Protein AF-A0A9E1B0H8-F1 (afdb_monomer_lite)

Structure (mmCIF, N/CA/C/O backbone):
data_AF-A0A9E1B0H8-F1
#
_entry.id   AF-A0A9E1B0H8-F1
#
loop_
_atom_site.group_PDB
_atom_site.id
_atom_site.type_symbol
_atom_site.label_atom_id
_atom_site.label_alt_id
_atom_site.label_comp_id
_atom_site.label_asym_id
_atom_site.label_entity_id
_atom_site.label_seq_id
_atom_site.pdbx_PDB_ins_code
_atom_site.Cartn_x
_atom_site.Cartn_y
_atom_site.Cartn_z
_atom_site.occupancy
_atom_site.B_iso_or_equiv
_atom_site.auth_seq_id
_atom_site.auth_comp_id
_atom_site.auth_asym_id
_atom_site.auth_atom_id
_atom_site.pdbx_PDB_model_num
ATOM 1 N N . MET A 1 1 ? -4.762 -2.084 15.583 1.00 49.0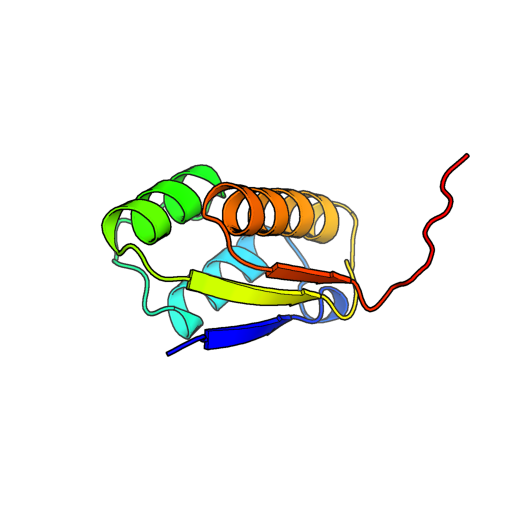3 1 MET A N 1
ATOM 2 C CA . MET A 1 1 ? -3.535 -2.859 15.306 1.00 49.03 1 MET A CA 1
ATOM 3 C C . MET A 1 1 ? -2.899 -2.241 14.078 1.00 49.03 1 MET A C 1
ATOM 5 O O . MET A 1 1 ? -3.630 -1.961 13.143 1.00 49.03 1 MET A O 1
ATOM 9 N N . THR A 1 2 ? -1.603 -1.941 14.102 1.00 60.25 2 THR A N 1
ATOM 10 C CA . THR A 1 2 ? -0.921 -1.349 12.941 1.00 60.25 2 THR A CA 1
ATOM 11 C C . THR A 1 2 ? -0.370 -2.485 12.089 1.00 60.25 2 THR A C 1
ATOM 13 O O . THR A 1 2 ? 0.489 -3.233 12.555 1.00 60.25 2 THR A O 1
ATOM 16 N N . HIS A 1 3 ? -0.883 -2.648 10.870 1.00 76.31 3 HIS A N 1
ATOM 17 C CA . HIS A 1 3 ? -0.373 -3.648 9.935 1.00 76.31 3 HIS A CA 1
ATOM 18 C C . HIS A 1 3 ? 0.852 -3.083 9.218 1.00 76.31 3 HIS A C 1
ATOM 20 O O . HIS A 1 3 ? 0.741 -2.076 8.529 1.00 76.31 3 HIS A O 1
ATOM 26 N N . VAL A 1 4 ? 2.017 -3.711 9.385 1.00 82.88 4 VAL A N 1
ATOM 27 C CA . VAL A 1 4 ? 3.240 -3.322 8.668 1.00 82.88 4 VAL A CA 1
ATOM 28 C C . VAL A 1 4 ? 3.380 -4.196 7.424 1.00 82.88 4 VAL A C 1
ATOM 30 O O . VAL A 1 4 ? 3.566 -5.409 7.532 1.00 82.88 4 VAL A O 1
ATOM 33 N N . LEU A 1 5 ? 3.298 -3.591 6.241 1.00 86.31 5 LEU A N 1
ATOM 34 C CA . LEU A 1 5 ? 3.517 -4.247 4.956 1.00 86.31 5 LEU A CA 1
ATOM 35 C C . LEU A 1 5 ? 4.923 -3.944 4.445 1.00 86.31 5 LEU A C 1
ATOM 37 O O . LEU A 1 5 ? 5.218 -2.818 4.054 1.00 86.31 5 LEU A O 1
ATOM 41 N N . THR A 1 6 ? 5.770 -4.968 4.370 1.00 88.75 6 THR A N 1
ATOM 42 C CA . THR A 1 6 ? 7.091 -4.853 3.739 1.00 88.75 6 THR A CA 1
ATOM 43 C C . THR A 1 6 ? 7.015 -5.288 2.278 1.00 88.75 6 THR A C 1
ATOM 45 O O . THR A 1 6 ? 6.630 -6.420 1.989 1.00 88.75 6 THR A O 1
ATOM 48 N N . ILE A 1 7 ? 7.399 -4.406 1.355 1.00 87.50 7 ILE A N 1
ATOM 49 C CA . ILE A 1 7 ? 7.372 -4.651 -0.091 1.00 87.50 7 ILE A CA 1
ATOM 50 C C . ILE A 1 7 ? 8.763 -4.404 -0.676 1.00 87.50 7 ILE A C 1
ATOM 52 O O . ILE A 1 7 ? 9.356 -3.343 -0.481 1.00 87.50 7 ILE A O 1
ATOM 56 N N . ASP A 1 8 ? 9.267 -5.369 -1.443 1.00 89.12 8 ASP A N 1
ATOM 57 C CA . ASP A 1 8 ? 10.460 -5.200 -2.271 1.00 89.12 8 ASP A CA 1
ATOM 58 C C . ASP A 1 8 ? 10.053 -5.091 -3.745 1.00 89.12 8 ASP A C 1
ATOM 60 O O . ASP A 1 8 ? 9.592 -6.051 -4.357 1.00 89.12 8 ASP A O 1
ATOM 64 N N . GLY A 1 9 ? 10.217 -3.899 -4.318 1.00 85.38 9 GLY A N 1
ATOM 65 C CA . GLY A 1 9 ? 9.867 -3.588 -5.702 1.00 85.38 9 GLY A CA 1
ATOM 66 C C . GLY A 1 9 ? 10.620 -4.415 -6.743 1.00 85.38 9 GLY A C 1
ATOM 67 O O . GLY A 1 9 ? 10.122 -4.572 -7.852 1.00 85.38 9 GLY A O 1
ATOM 68 N N . ARG A 1 10 ? 11.786 -4.992 -6.417 1.00 86.75 10 ARG A N 1
ATOM 69 C CA . ARG A 1 10 ? 12.549 -5.825 -7.365 1.00 86.75 10 ARG A CA 1
ATOM 70 C C . ARG A 1 10 ? 11.888 -7.182 -7.590 1.00 86.75 10 ARG A C 1
ATOM 72 O O . ARG A 1 10 ? 12.158 -7.819 -8.600 1.00 86.75 10 ARG A O 1
ATOM 79 N N . GLN A 1 11 ? 10.994 -7.602 -6.692 1.00 88.19 11 GLN A N 1
ATOM 80 C CA . GLN A 1 11 ? 10.185 -8.809 -6.877 1.00 88.19 11 GLN A CA 1
ATOM 81 C C . GLN A 1 11 ? 9.076 -8.630 -7.922 1.00 88.19 11 GLN A C 1
ATOM 83 O O . GLN A 1 11 ? 8.463 -9.612 -8.339 1.00 88.19 11 GLN A O 1
ATOM 88 N N . PHE A 1 12 ? 8.801 -7.394 -8.348 1.00 87.12 12 PHE A N 1
ATOM 89 C CA . PHE A 1 12 ? 7.727 -7.089 -9.282 1.00 87.12 12 PHE A CA 1
ATOM 90 C C . PHE A 1 12 ? 8.287 -6.594 -10.607 1.00 87.12 12 PHE A C 1
ATOM 92 O O . PHE A 1 12 ? 8.995 -5.589 -10.667 1.00 87.12 12 PHE A O 1
ATOM 99 N N . SER A 1 13 ? 7.890 -7.270 -11.680 1.00 82.06 13 SER A N 1
ATOM 100 C CA . SER A 1 13 ? 8.207 -6.854 -13.046 1.00 82.06 13 SER A CA 1
ATOM 101 C C . SER A 1 13 ? 7.438 -5.597 -13.463 1.00 82.06 13 SER A C 1
ATOM 103 O O . SER A 1 13 ? 7.980 -4.779 -14.195 1.00 82.06 13 SER A O 1
ATOM 105 N N . ASP A 1 14 ? 6.213 -5.408 -12.949 1.00 84.81 14 ASP A N 1
ATOM 106 C CA . ASP A 1 14 ? 5.311 -4.327 -13.361 1.00 84.81 14 ASP A CA 1
ATOM 107 C C . ASP A 1 14 ? 4.414 -3.835 -12.215 1.00 84.81 14 ASP A C 1
ATOM 109 O O . ASP A 1 14 ? 4.050 -4.586 -11.302 1.00 84.81 14 ASP A O 1
ATOM 113 N N . GLY A 1 15 ? 3.907 -2.604 -12.338 1.00 83.38 15 GLY A N 1
ATOM 114 C CA . GLY A 1 15 ? 2.947 -2.013 -11.396 1.00 83.38 15 GLY A CA 1
ATOM 115 C C . GLY A 1 15 ? 1.669 -2.836 -11.178 1.00 83.38 15 GLY A C 1
ATOM 116 O O . GLY A 1 15 ? 1.157 -2.935 -10.063 1.00 83.38 15 GLY A O 1
ATOM 117 N N . LYS A 1 16 ? 1.172 -3.529 -12.212 1.00 85.81 16 LYS A N 1
ATOM 118 C CA . LYS A 1 16 ? 0.010 -4.430 -12.072 1.00 85.81 16 LYS A CA 1
ATOM 119 C C . LYS A 1 16 ? 0.296 -5.617 -11.150 1.00 85.81 16 LYS A C 1
ATOM 121 O O . LYS A 1 16 ? -0.613 -6.078 -10.457 1.00 85.81 16 LYS A O 1
ATOM 126 N N . ALA A 1 17 ? 1.531 -6.122 -11.133 1.00 88.06 17 ALA A N 1
ATOM 127 C CA . ALA A 1 17 ? 1.915 -7.226 -10.259 1.00 88.06 17 ALA A CA 1
ATOM 128 C C . ALA A 1 17 ? 1.878 -6.798 -8.783 1.00 88.06 17 ALA A C 1
ATOM 130 O O . ALA A 1 17 ? 1.379 -7.552 -7.946 1.00 88.06 17 ALA A O 1
ATOM 131 N N . VAL A 1 18 ? 2.287 -5.557 -8.491 1.00 87.38 18 VAL A N 1
ATOM 132 C CA . VAL A 1 18 ? 2.163 -4.947 -7.156 1.00 87.38 18 VAL A CA 1
ATOM 133 C C . VAL A 1 18 ? 0.704 -4.942 -6.704 1.00 87.38 18 VAL A C 1
ATOM 135 O O . VAL A 1 18 ? 0.388 -5.440 -5.627 1.00 87.38 18 VAL A O 1
ATOM 138 N N . HIS A 1 19 ? -0.208 -4.458 -7.550 1.00 87.81 19 HIS A N 1
ATOM 139 C CA . HIS A 1 19 ? -1.636 -4.410 -7.229 1.00 87.81 19 HIS A CA 1
ATOM 140 C C . HIS A 1 19 ? -2.246 -5.798 -6.984 1.00 87.81 19 HIS A C 1
ATOM 142 O O . HIS A 1 19 ? -3.021 -5.975 -6.045 1.00 87.81 19 HIS A O 1
ATOM 148 N N . ARG A 1 20 ? -1.871 -6.812 -7.774 1.00 86.94 20 ARG A N 1
ATOM 149 C CA . ARG A 1 20 ? -2.323 -8.198 -7.543 1.00 86.94 20 ARG A CA 1
ATOM 150 C C . ARG A 1 20 ? -1.842 -8.744 -6.202 1.00 86.94 20 ARG A C 1
ATOM 152 O O . ARG A 1 20 ? -2.596 -9.446 -5.532 1.00 86.94 20 ARG A O 1
ATOM 159 N N . MET A 1 21 ? -0.607 -8.434 -5.819 1.00 87.38 21 MET A N 1
ATOM 160 C CA . MET A 1 21 ? -0.062 -8.849 -4.530 1.00 87.38 21 MET A CA 1
ATOM 161 C C . MET A 1 21 ? -0.744 -8.117 -3.374 1.00 87.38 21 MET A C 1
ATOM 163 O O . MET A 1 21 ? -1.154 -8.763 -2.416 1.00 87.38 21 MET A O 1
ATOM 167 N N . LEU A 1 22 ? -0.961 -6.803 -3.496 1.00 85.00 22 LEU A N 1
ATOM 168 C CA . LEU A 1 22 ? -1.714 -6.010 -2.520 1.00 85.00 22 LEU A CA 1
ATOM 169 C C . LEU A 1 22 ? -3.135 -6.553 -2.324 1.0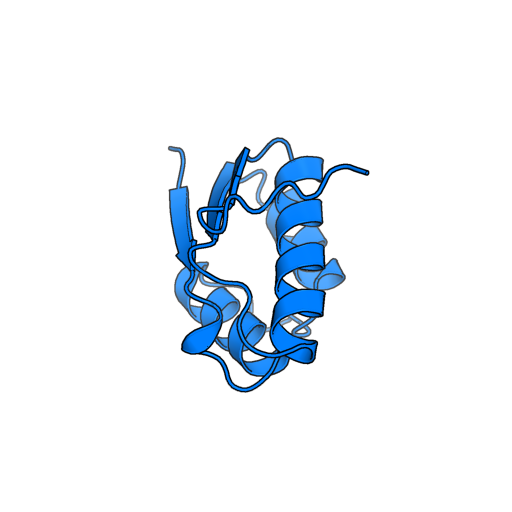0 85.00 22 LEU A C 1
ATOM 171 O O . LEU A 1 22 ? -3.556 -6.710 -1.183 1.00 85.00 22 LEU A O 1
ATOM 175 N N . LYS A 1 23 ? -3.837 -6.931 -3.407 1.00 87.25 23 LYS A N 1
ATOM 176 C CA . LYS A 1 23 ? -5.163 -7.573 -3.322 1.00 87.25 23 LYS A CA 1
ATOM 177 C C . LYS A 1 23 ? -5.134 -8.823 -2.447 1.00 87.25 23 LYS A C 1
ATOM 179 O O . LYS A 1 23 ? -6.030 -9.004 -1.630 1.00 87.25 23 LYS A O 1
ATOM 184 N N . LYS A 1 24 ? -4.104 -9.660 -2.589 1.00 85.50 24 LYS A N 1
ATOM 185 C CA . LYS A 1 24 ? -3.951 -10.879 -1.784 1.00 85.50 24 LYS A CA 1
ATOM 186 C C . LYS A 1 24 ? -3.565 -10.581 -0.336 1.00 85.50 24 LYS A C 1
ATOM 188 O O . LYS A 1 24 ? -4.164 -11.151 0.564 1.00 85.50 24 LYS A O 1
ATOM 193 N N . LEU A 1 25 ? -2.591 -9.697 -0.114 1.00 83.69 25 LEU A N 1
ATOM 194 C CA . LEU A 1 25 ? -2.071 -9.379 1.221 1.00 83.69 25 LEU A CA 1
ATOM 195 C C . LEU A 1 25 ? -3.096 -8.657 2.099 1.00 83.69 25 LEU A C 1
ATOM 197 O O . LEU A 1 25 ? -3.222 -8.975 3.274 1.00 83.69 25 LEU A O 1
ATOM 201 N N . LEU A 1 26 ? -3.828 -7.702 1.525 1.00 81.25 26 LEU A N 1
ATOM 202 C CA . LEU A 1 26 ? -4.821 -6.890 2.235 1.00 81.25 26 LEU A CA 1
ATOM 203 C C . LEU A 1 26 ? -6.241 -7.467 2.135 1.00 81.25 26 LEU A C 1
ATOM 205 O O . LEU A 1 26 ? -7.197 -6.846 2.604 1.00 81.25 26 LEU A O 1
ATOM 209 N N . CYS A 1 27 ? -6.388 -8.639 1.504 1.00 83.62 27 CYS A N 1
ATOM 210 C CA . CYS A 1 27 ? -7.675 -9.271 1.219 1.00 83.62 27 CYS A CA 1
ATOM 211 C C . CYS A 1 27 ? -8.674 -8.247 0.639 1.00 83.62 27 CYS A C 1
ATOM 213 O O . CYS A 1 27 ? -9.758 -8.008 1.186 1.00 83.62 27 CYS A O 1
ATOM 215 N N . LEU A 1 28 ? -8.242 -7.539 -0.414 1.00 83.94 28 LEU A N 1
ATOM 216 C CA . LEU A 1 28 ? -9.051 -6.493 -1.041 1.00 83.94 28 LEU A CA 1
ATOM 217 C C . LEU A 1 28 ? -10.247 -7.133 -1.758 1.00 83.94 28 LEU A C 1
ATOM 219 O O . LEU A 1 28 ? -10.118 -8.232 -2.312 1.00 83.94 28 LEU A O 1
ATOM 223 N N . PRO A 1 29 ? -11.399 -6.449 -1.766 1.00 83.94 29 PRO A N 1
ATOM 224 C CA . PRO A 1 29 ? -12.621 -6.979 -2.343 1.00 83.94 29 PRO A CA 1
ATOM 225 C C . PRO A 1 29 ? -12.498 -7.174 -3.857 1.00 83.94 29 PRO A C 1
ATOM 227 O O . PRO A 1 29 ? -11.586 -6.658 -4.511 1.00 83.94 29 PRO A O 1
ATOM 230 N N . ASP A 1 30 ? -13.421 -7.948 -4.435 1.00 81.56 30 ASP A N 1
ATOM 231 C CA . ASP A 1 30 ? -13.277 -8.361 -5.832 1.00 81.56 30 ASP A CA 1
ATOM 232 C C . ASP A 1 30 ? -13.366 -7.191 -6.822 1.00 81.56 30 ASP A C 1
ATOM 234 O O . ASP A 1 30 ? -12.687 -7.212 -7.848 1.00 81.56 30 ASP A O 1
ATOM 238 N N . TYR A 1 31 ? -14.066 -6.119 -6.428 1.00 81.00 31 TYR A N 1
ATOM 239 C CA . TYR A 1 31 ? -14.175 -4.850 -7.155 1.00 81.00 31 TYR A CA 1
ATOM 240 C C . TYR A 1 31 ? -12.887 -4.012 -7.183 1.00 81.00 31 TYR A C 1
ATOM 242 O O . TYR A 1 31 ? -12.863 -2.935 -7.779 1.00 81.00 31 TYR A O 1
ATOM 250 N N . TYR A 1 32 ? -11.798 -4.479 -6.568 1.00 83.69 32 TYR A N 1
ATOM 251 C CA . TYR A 1 32 ? -10.515 -3.794 -6.623 1.00 83.69 32 TYR A CA 1
ATOM 252 C C . TYR A 1 32 ? -9.988 -3.687 -8.063 1.00 83.69 32 TYR A C 1
ATOM 254 O O . TYR A 1 32 ? -9.432 -4.637 -8.617 1.00 83.69 32 TYR A O 1
ATOM 262 N N . GLY A 1 33 ? -10.106 -2.493 -8.649 1.00 80.50 33 GLY A N 1
ATOM 263 C CA . GLY A 1 33 ? -9.757 -2.209 -10.047 1.00 80.50 33 GLY A CA 1
ATOM 264 C C . GLY A 1 33 ? -8.261 -2.246 -10.386 1.00 80.50 33 GLY A C 1
ATOM 265 O O . GLY A 1 33 ? -7.887 -1.971 -11.523 1.00 80.50 33 GLY A O 1
ATOM 266 N N . GLY A 1 34 ? -7.388 -2.572 -9.425 1.00 84.06 34 GLY A N 1
ATOM 267 C CA . GLY A 1 34 ? -5.947 -2.686 -9.665 1.00 84.06 34 GLY A CA 1
ATOM 268 C C . GLY A 1 34 ? -5.259 -1.349 -9.951 1.00 84.06 34 GLY A C 1
ATOM 269 O O . GLY A 1 34 ? -4.330 -1.305 -10.755 1.00 84.06 34 GLY A O 1
ATOM 270 N N . ASN A 1 35 ? -5.726 -0.274 -9.313 1.00 85.62 35 ASN A N 1
ATOM 271 C CA . ASN A 1 35 ? -5.140 1.064 -9.379 1.00 85.62 35 ASN A CA 1
ATOM 272 C C . ASN A 1 35 ? -5.000 1.657 -7.964 1.00 85.62 35 ASN A C 1
ATOM 274 O O . ASN A 1 35 ? -5.628 1.187 -7.013 1.00 85.62 35 ASN A O 1
ATOM 278 N N . ALA A 1 36 ? -4.173 2.694 -7.821 1.00 85.50 36 ALA A N 1
ATOM 279 C CA . ALA A 1 36 ? -3.952 3.389 -6.555 1.00 85.50 36 ALA A CA 1
ATOM 280 C C . ALA A 1 36 ? -5.214 4.094 -6.031 1.00 85.50 36 ALA A C 1
ATOM 282 O O . ALA A 1 36 ? -5.449 4.070 -4.829 1.00 85.50 36 ALA A O 1
ATOM 283 N N . ASP A 1 37 ? -6.058 4.646 -6.907 1.00 85.56 37 ASP A N 1
ATOM 284 C CA . ASP A 1 37 ? -7.331 5.260 -6.502 1.00 85.56 37 ASP A CA 1
ATOM 285 C C . ASP A 1 37 ? -8.281 4.239 -5.867 1.00 85.56 37 ASP A C 1
ATOM 287 O O . ASP A 1 37 ? -8.802 4.470 -4.784 1.00 85.56 37 ASP A O 1
ATOM 291 N N . ALA A 1 38 ? -8.417 3.058 -6.480 1.00 89.19 38 ALA A N 1
ATOM 292 C CA . ALA A 1 38 ? -9.211 1.968 -5.912 1.00 89.19 38 ALA A CA 1
ATOM 293 C C . ALA A 1 38 ? -8.621 1.447 -4.592 1.00 89.19 38 ALA A C 1
ATOM 295 O O . ALA A 1 38 ? -9.344 0.933 -3.749 1.00 89.19 38 ALA A O 1
ATOM 296 N N . LEU A 1 39 ? -7.299 1.551 -4.411 1.00 87.19 39 LEU A N 1
ATOM 297 C CA . LEU A 1 39 ? -6.668 1.210 -3.137 1.00 87.19 39 LEU A CA 1
ATOM 298 C C . LEU A 1 39 ? -7.035 2.233 -2.066 1.00 87.19 39 LEU A C 1
ATOM 300 O O . LEU A 1 39 ? -7.357 1.837 -0.955 1.00 87.19 39 LEU A O 1
ATOM 304 N N . ARG A 1 40 ? -6.991 3.524 -2.406 1.00 88.31 40 ARG A N 1
ATOM 305 C CA . ARG A 1 40 ? -7.364 4.608 -1.499 1.00 88.31 40 ARG A CA 1
ATOM 306 C C . ARG A 1 40 ? -8.791 4.450 -1.011 1.00 88.31 40 ARG A C 1
ATOM 308 O O . ARG A 1 40 ? -8.985 4.482 0.190 1.00 88.31 40 ARG A O 1
ATOM 315 N N . ASP A 1 41 ? -9.724 4.225 -1.928 1.00 88.94 41 ASP A N 1
ATOM 316 C CA . ASP A 1 41 ? -11.145 4.055 -1.621 1.00 88.94 41 ASP A CA 1
ATOM 317 C C . ASP A 1 41 ? -11.358 2.921 -0.607 1.00 88.94 41 ASP A C 1
ATOM 319 O O . ASP A 1 41 ? -11.866 3.144 0.483 1.00 88.94 41 ASP A O 1
ATOM 323 N N . VAL A 1 42 ? -10.803 1.733 -0.880 1.00 87.56 42 VAL A N 1
ATOM 324 C CA . VAL A 1 42 ? -10.939 0.581 0.028 1.00 87.56 42 VAL A CA 1
ATOM 325 C C . VAL A 1 42 ? -10.270 0.817 1.386 1.00 87.56 42 VAL A C 1
ATOM 327 O O . VAL A 1 42 ? -10.778 0.358 2.407 1.00 87.56 42 VAL A O 1
ATOM 330 N N . LEU A 1 43 ? -9.106 1.471 1.420 1.00 85.06 43 LEU A N 1
ATOM 331 C CA . LEU A 1 43 ? -8.405 1.744 2.677 1.00 85.06 43 LEU A CA 1
ATOM 332 C C . LEU A 1 43 ? -9.115 2.813 3.515 1.00 85.06 43 LEU A C 1
ATOM 334 O O . LEU A 1 43 ? -9.185 2.667 4.735 1.00 85.06 43 LEU A O 1
ATOM 338 N N . ASP A 1 44 ? -9.648 3.843 2.861 1.00 87.62 44 ASP A N 1
ATOM 339 C CA . ASP A 1 44 ? -10.444 4.904 3.477 1.00 8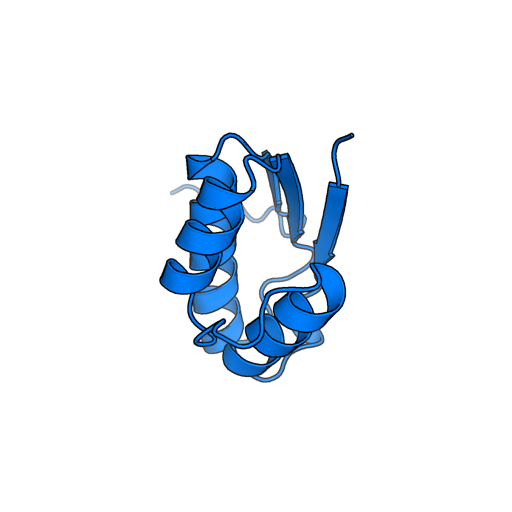7.62 44 ASP A CA 1
ATOM 340 C C . ASP A 1 44 ? -11.746 4.339 4.057 1.00 87.62 44 ASP A C 1
ATOM 342 O O . ASP A 1 44 ? -12.000 4.496 5.251 1.00 87.62 44 ASP A O 1
ATOM 346 N N . GLU A 1 45 ? -12.494 3.556 3.267 1.00 87.56 45 GLU A N 1
ATOM 347 C CA . GLU A 1 45 ? -13.721 2.880 3.706 1.00 87.56 45 GLU A CA 1
ATOM 348 C C . GLU A 1 45 ? -13.483 1.969 4.918 1.00 87.56 45 GLU A C 1
ATOM 350 O O . GLU A 1 45 ? -14.313 1.885 5.826 1.00 87.56 45 GLU A O 1
ATOM 355 N N . ARG A 1 46 ? -12.341 1.271 4.949 1.00 83.44 46 ARG A N 1
ATOM 356 C CA . ARG A 1 46 ? -11.976 0.384 6.062 1.00 83.44 46 ARG A CA 1
ATOM 357 C C . ARG A 1 46 ? -11.461 1.134 7.290 1.00 83.44 46 ARG A C 1
ATOM 359 O O . ARG A 1 46 ? -11.427 0.545 8.370 1.00 83.44 46 ARG A O 1
ATOM 366 N N . GLY A 1 47 ? -11.025 2.387 7.146 1.00 79.38 47 GLY A N 1
ATOM 367 C CA . GLY A 1 47 ? -10.372 3.153 8.212 1.00 79.38 47 GLY A CA 1
ATOM 368 C C . GLY A 1 47 ? -9.106 2.481 8.763 1.00 79.38 47 GLY A C 1
ATOM 369 O O . GLY A 1 47 ? -8.715 2.730 9.908 1.00 79.38 47 GLY A O 1
ATOM 370 N N . GLU A 1 48 ? -8.477 1.593 7.985 1.00 76.81 48 GLU A N 1
ATOM 371 C CA . GLU A 1 48 ? -7.309 0.835 8.429 1.00 76.81 48 GLU A CA 1
ATOM 372 C C . GLU A 1 48 ? -6.022 1.636 8.243 1.00 76.81 48 GLU A C 1
ATOM 374 O O . GLU A 1 48 ? -5.684 2.089 7.149 1.00 76.81 48 GLU A O 1
ATOM 379 N N . ARG A 1 49 ? -5.250 1.753 9.326 1.00 81.00 49 ARG A N 1
ATOM 380 C CA . ARG A 1 49 ? -3.921 2.366 9.291 1.00 81.00 49 ARG A CA 1
ATOM 381 C C . ARG A 1 49 ? -2.861 1.307 9.048 1.00 81.00 49 ARG A C 1
ATOM 383 O O . ARG A 1 49 ? -2.620 0.439 9.891 1.00 81.00 49 ARG A O 1
ATOM 390 N N . ILE A 1 50 ? -2.204 1.431 7.904 1.00 85.50 50 ILE A N 1
ATOM 391 C CA . ILE A 1 50 ? -1.161 0.517 7.450 1.00 85.50 50 ILE A CA 1
ATOM 392 C C . ILE A 1 50 ? 0.164 1.275 7.435 1.00 85.50 50 ILE A C 1
ATOM 394 O O . ILE A 1 50 ? 0.225 2.426 7.009 1.00 85.50 50 ILE A O 1
ATOM 398 N N . ASP A 1 51 ? 1.221 0.634 7.912 1.00 88.31 51 ASP A N 1
ATOM 399 C CA . ASP A 1 51 ? 2.592 1.097 7.735 1.00 88.31 51 ASP A CA 1
ATOM 400 C C . ASP A 1 51 ? 3.189 0.392 6.516 1.00 88.31 51 ASP A C 1
ATOM 402 O O . ASP A 1 51 ? 3.122 -0.832 6.403 1.00 88.31 51 ASP A O 1
ATOM 406 N N . LEU A 1 52 ? 3.729 1.150 5.569 1.00 88.25 52 LEU A N 1
ATOM 407 C CA . LEU A 1 52 ? 4.299 0.613 4.342 1.00 88.25 52 LEU A CA 1
ATOM 408 C C . LEU A 1 52 ? 5.818 0.740 4.387 1.00 88.25 52 LEU A C 1
ATOM 410 O O . LEU A 1 52 ? 6.363 1.841 4.376 1.00 88.25 52 LEU A O 1
ATOM 414 N N . ARG A 1 53 ? 6.522 -0.385 4.342 1.00 90.38 53 ARG A N 1
ATOM 415 C CA . ARG A 1 53 ? 7.979 -0.422 4.288 1.00 90.38 53 ARG A C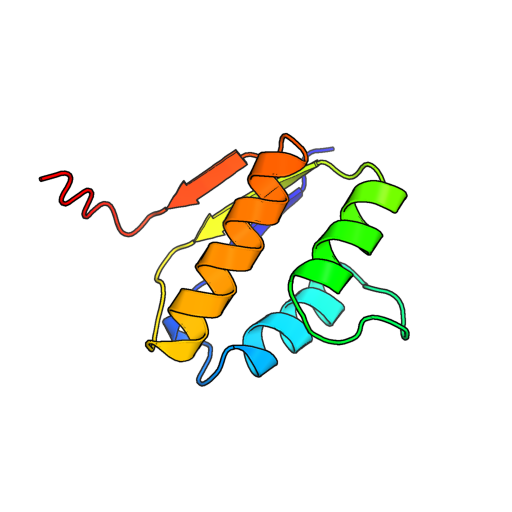A 1
ATOM 416 C C . ARG A 1 53 ? 8.450 -0.852 2.908 1.00 90.38 53 ARG A C 1
ATOM 418 O O . ARG A 1 53 ? 8.322 -2.009 2.520 1.00 90.38 53 ARG A O 1
ATOM 425 N N . LEU A 1 54 ? 9.008 0.090 2.161 1.00 88.62 54 LEU A N 1
ATOM 426 C CA . LEU A 1 54 ? 9.493 -0.112 0.803 1.00 88.62 54 LEU A CA 1
ATOM 427 C C . LEU A 1 54 ? 10.997 -0.376 0.823 1.00 88.62 54 LEU A C 1
ATOM 429 O O . LEU A 1 54 ? 11.779 0.523 1.111 1.00 88.62 54 LEU A O 1
ATOM 433 N N . LEU A 1 55 ? 11.405 -1.609 0.511 1.00 89.06 55 LEU A N 1
ATOM 434 C CA . LEU A 1 55 ? 12.819 -2.004 0.492 1.00 89.06 55 LEU A CA 1
ATOM 435 C C . LEU A 1 55 ? 13.552 -1.533 -0.768 1.00 89.06 55 LEU A C 1
ATOM 437 O O . LEU A 1 55 ? 14.731 -1.200 -0.734 1.00 89.06 55 LEU A O 1
ATOM 441 N N . SER A 1 56 ? 12.855 -1.527 -1.899 1.00 86.19 56 SER A N 1
ATOM 442 C CA . SER A 1 56 ? 13.365 -1.069 -3.189 1.00 86.19 56 SER A CA 1
ATOM 443 C C . SER A 1 56 ? 12.194 -0.721 -4.089 1.00 86.19 56 SER A C 1
ATOM 445 O O . SER A 1 56 ? 11.117 -1.299 -3.958 1.00 86.19 56 SER A O 1
ATOM 447 N N . LEU A 1 57 ? 12.403 0.205 -5.019 1.00 83.62 57 LEU A N 1
ATOM 448 C CA . LEU A 1 57 ? 11.371 0.616 -5.969 1.00 83.62 57 LEU A CA 1
ATOM 449 C C . LEU A 1 57 ? 11.260 -0.305 -7.193 1.00 83.62 57 LEU A C 1
ATOM 451 O O . LEU A 1 57 ? 10.199 -0.369 -7.809 1.00 83.62 57 LEU A O 1
ATOM 455 N N . GLY A 1 58 ? 12.318 -1.058 -7.505 1.00 85.75 58 GLY A N 1
ATOM 456 C CA . GLY A 1 58 ? 12.360 -1.930 -8.679 1.00 85.75 58 GLY A CA 1
ATOM 457 C C . GLY A 1 58 ? 12.440 -1.142 -9.990 1.00 85.75 58 GLY A C 1
ATOM 458 O O . GLY A 1 58 ? 13.058 -0.080 -10.040 1.00 85.75 58 GLY A O 1
ATOM 459 N N . GLY A 1 59 ? 11.830 -1.682 -11.051 1.00 85.62 59 GLY A N 1
ATOM 460 C CA . GLY A 1 59 ? 11.749 -1.028 -12.363 1.00 85.62 59 GLY A CA 1
ATOM 461 C C . GLY A 1 59 ? 10.900 0.250 -12.358 1.00 85.62 59 GLY A C 1
ATOM 462 O O . GLY A 1 59 ? 10.149 0.506 -11.418 1.00 85.62 59 GLY A O 1
ATOM 463 N N . GLU A 1 60 ? 10.991 1.054 -13.421 1.00 86.62 60 GLU A N 1
ATOM 464 C CA . GLU A 1 60 ? 10.343 2.374 -13.499 1.00 86.62 60 GLU A CA 1
ATOM 465 C C . GLU A 1 60 ? 8.816 2.323 -13.279 1.00 86.62 60 GLU A C 1
ATOM 467 O O . GLU A 1 60 ? 8.271 3.111 -12.498 1.00 86.62 60 GLU A O 1
ATOM 472 N N . ASP A 1 61 ? 8.116 1.380 -13.913 1.00 86.50 61 ASP A N 1
ATOM 473 C CA . ASP A 1 61 ? 6.664 1.207 -13.772 1.00 86.50 61 ASP A CA 1
ATOM 474 C C . ASP A 1 61 ? 6.246 0.791 -12.357 1.00 86.50 61 ASP A C 1
ATOM 476 O O . ASP A 1 61 ? 5.285 1.325 -11.782 1.00 86.50 61 ASP A O 1
ATOM 480 N N . THR A 1 62 ? 7.000 -0.133 -11.762 1.00 87.56 62 THR A N 1
ATOM 481 C CA . THR A 1 62 ? 6.825 -0.550 -10.368 1.00 87.56 62 THR A CA 1
ATOM 482 C C . THR A 1 62 ? 7.054 0.636 -9.436 1.00 87.56 62 THR A C 1
ATOM 484 O O . THR A 1 62 ? 6.220 0.908 -8.572 1.00 87.56 62 THR A O 1
ATOM 487 N N . ALA A 1 63 ? 8.109 1.420 -9.667 1.00 88.19 63 ALA A N 1
ATOM 488 C CA . ALA A 1 63 ? 8.443 2.593 -8.874 1.00 88.19 63 ALA A CA 1
ATOM 489 C C . ALA A 1 63 ? 7.331 3.651 -8.896 1.00 88.19 63 ALA A C 1
ATOM 491 O O . ALA A 1 63 ? 6.937 4.164 -7.846 1.00 88.19 63 ALA A O 1
ATOM 492 N N . LYS A 1 64 ? 6.785 3.963 -10.080 1.00 88.81 64 LYS A N 1
ATOM 493 C CA . LYS A 1 64 ? 5.639 4.879 -10.229 1.00 88.81 64 LYS A CA 1
ATOM 494 C C . LYS A 1 64 ? 4.433 4.392 -9.427 1.00 88.81 64 LYS A C 1
ATOM 496 O O . LYS A 1 64 ? 3.771 5.189 -8.763 1.00 88.81 64 LYS A O 1
ATOM 501 N N . THR A 1 65 ? 4.175 3.089 -9.454 1.00 89.06 65 THR A N 1
ATOM 502 C CA . THR A 1 65 ? 3.054 2.472 -8.737 1.00 89.06 65 THR A CA 1
ATOM 503 C C . THR A 1 65 ? 3.251 2.521 -7.225 1.00 89.06 65 THR A C 1
ATOM 505 O O . THR A 1 65 ? 2.377 3.009 -6.511 1.00 89.06 65 THR A O 1
ATOM 508 N N . LEU A 1 66 ? 4.417 2.101 -6.730 1.00 88.69 66 LEU A N 1
ATOM 509 C CA . LEU A 1 66 ? 4.745 2.123 -5.303 1.00 88.69 66 LEU A CA 1
ATOM 510 C C . LEU A 1 66 ? 4.711 3.542 -4.733 1.00 88.69 66 LEU A C 1
ATOM 512 O O . LEU A 1 66 ? 4.201 3.734 -3.636 1.00 88.69 66 LEU A O 1
ATOM 516 N N . ARG A 1 67 ? 5.163 4.553 -5.489 1.00 89.69 67 ARG A N 1
ATOM 517 C CA . ARG A 1 67 ? 5.038 5.966 -5.091 1.00 89.69 67 ARG A CA 1
ATOM 518 C C . ARG A 1 67 ? 3.590 6.411 -4.927 1.00 89.69 67 ARG A C 1
ATOM 520 O O . ARG A 1 67 ? 3.282 7.102 -3.959 1.00 89.69 67 ARG A O 1
ATOM 527 N N . LYS A 1 68 ? 2.696 6.007 -5.833 1.00 90.44 68 LYS A N 1
ATOM 528 C CA . LYS A 1 68 ? 1.262 6.300 -5.692 1.00 90.44 68 LYS A CA 1
ATOM 529 C C . LYS A 1 68 ? 0.669 5.600 -4.470 1.00 90.44 68 LYS A C 1
ATOM 531 O O .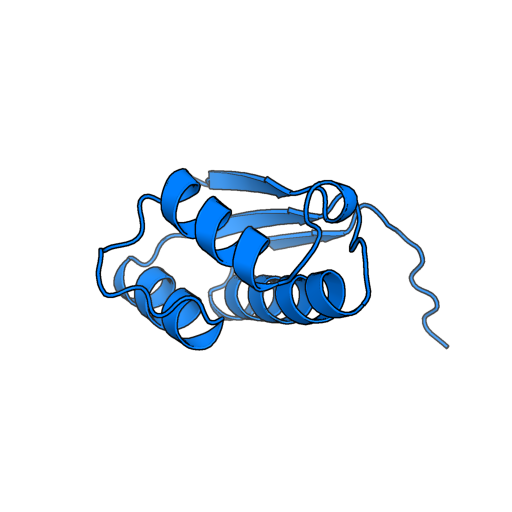 LYS A 1 68 ? -0.015 6.246 -3.688 1.00 90.44 68 LYS A O 1
ATOM 536 N N . VAL A 1 69 ? 0.974 4.316 -4.277 1.00 88.38 69 VAL A N 1
ATOM 537 C CA . VAL A 1 69 ? 0.512 3.533 -3.117 1.00 88.38 69 VAL A CA 1
ATOM 538 C C . VAL A 1 69 ? 1.004 4.145 -1.806 1.00 88.38 69 VAL A C 1
ATOM 540 O O . VAL A 1 69 ? 0.211 4.367 -0.900 1.00 88.38 69 VAL A O 1
ATOM 543 N N . ALA A 1 70 ? 2.288 4.489 -1.721 1.00 89.62 70 ALA A N 1
ATOM 544 C CA . ALA A 1 70 ? 2.859 5.169 -0.567 1.00 89.62 70 ALA A CA 1
ATOM 545 C C . ALA A 1 70 ? 2.139 6.485 -0.260 1.00 89.62 70 ALA A C 1
ATOM 547 O O . ALA A 1 70 ? 1.797 6.749 0.888 1.00 89.62 70 ALA A O 1
ATOM 548 N N . ARG A 1 71 ? 1.861 7.293 -1.288 1.00 90.19 71 ARG A N 1
ATOM 549 C CA . ARG A 1 71 ? 1.143 8.556 -1.110 1.00 90.19 71 ARG A CA 1
ATOM 550 C C . ARG A 1 71 ? -0.263 8.348 -0.553 1.00 90.19 71 ARG A C 1
ATOM 552 O O . ARG A 1 71 ? -0.665 9.099 0.322 1.00 90.19 71 ARG A O 1
ATOM 559 N N . VAL A 1 72 ? -0.976 7.324 -1.022 1.00 89.75 72 VAL A N 1
ATOM 560 C CA . VAL A 1 72 ? -2.293 6.941 -0.488 1.00 89.75 72 VAL A CA 1
ATOM 561 C C . VAL A 1 72 ? -2.199 6.561 0.989 1.00 89.75 72 VAL A C 1
ATOM 563 O O . VAL A 1 72 ? -2.989 7.039 1.792 1.00 89.75 72 VAL A O 1
ATOM 566 N N . VAL A 1 73 ? -1.210 5.746 1.360 1.00 88.50 73 VAL A N 1
ATOM 567 C CA . VAL A 1 73 ? -1.004 5.345 2.759 1.00 88.50 73 VAL A CA 1
ATOM 568 C C . VAL A 1 73 ? -0.735 6.565 3.646 1.00 88.50 73 VAL A C 1
ATOM 570 O O . VAL A 1 73 ? -1.338 6.678 4.708 1.00 88.50 73 VAL A O 1
ATOM 573 N N . GLN A 1 74 ? 0.105 7.504 3.198 1.00 88.69 74 GLN A N 1
ATOM 574 C CA . GLN A 1 74 ? 0.381 8.746 3.934 1.00 88.69 74 GLN A CA 1
ATOM 575 C C . GLN A 1 74 ? -0.850 9.651 4.069 1.00 88.69 74 GLN A C 1
ATOM 577 O O . GLN A 1 74 ? -1.066 10.217 5.137 1.00 88.69 74 GLN A O 1
ATOM 582 N N . ASP A 1 75 ? -1.657 9.772 3.011 1.00 89.56 75 ASP A N 1
ATOM 583 C CA . ASP A 1 75 ? -2.891 10.577 2.995 1.00 89.56 75 ASP A CA 1
ATOM 584 C C . ASP A 1 75 ? -3.894 1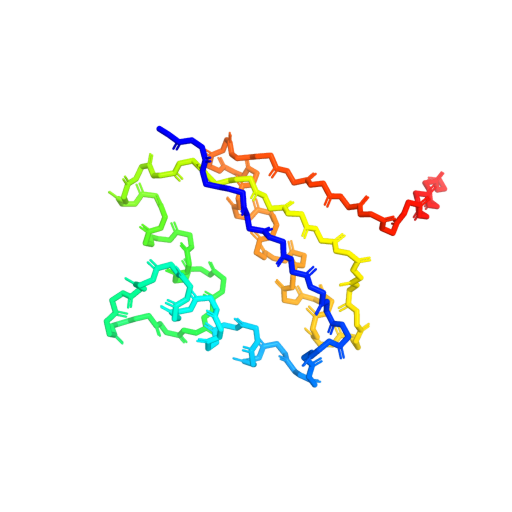0.101 4.057 1.00 89.56 75 ASP A C 1
ATOM 586 O O . ASP A 1 75 ? -4.528 10.907 4.730 1.00 89.56 75 ASP A O 1
ATOM 590 N N . LEU A 1 76 ? -3.957 8.785 4.279 1.00 87.31 76 LEU A N 1
ATOM 591 C CA . LEU A 1 76 ? -4.815 8.149 5.283 1.00 87.31 76 LEU A CA 1
ATOM 592 C C . LEU A 1 76 ? -4.193 8.119 6.695 1.00 87.31 76 LEU A C 1
ATOM 594 O O . LEU A 1 76 ? -4.749 7.529 7.625 1.00 87.31 76 LEU A O 1
ATOM 598 N N . GLY A 1 77 ? -3.031 8.755 6.885 1.00 86.38 77 GLY A N 1
ATOM 599 C CA . GLY A 1 77 ? -2.324 8.819 8.168 1.00 86.38 77 GLY A CA 1
ATOM 600 C C . GLY A 1 77 ? -1.524 7.560 8.515 1.00 86.38 77 GLY A C 1
ATOM 601 O O . GLY A 1 77 ? -1.192 7.343 9.683 1.00 86.38 77 GLY A O 1
ATOM 602 N N . GLY A 1 78 ? -1.235 6.716 7.524 1.00 86.62 78 GLY A N 1
ATOM 603 C CA . GLY A 1 78 ? -0.259 5.640 7.620 1.00 86.62 78 GLY A CA 1
ATOM 604 C C . GLY A 1 78 ? 1.173 6.153 7.460 1.00 86.62 78 GLY A C 1
ATOM 605 O O . GLY A 1 78 ? 1.428 7.218 6.895 1.00 86.62 78 GLY A O 1
ATOM 606 N N . THR A 1 79 ? 2.132 5.379 7.950 1.00 89.81 79 THR A N 1
ATOM 607 C CA . THR A 1 79 ? 3.554 5.720 7.855 1.00 89.81 79 THR A CA 1
ATOM 608 C C . THR A 1 79 ? 4.175 4.980 6.676 1.00 89.81 79 THR A C 1
ATOM 610 O O . THR A 1 79 ? 3.825 3.839 6.388 1.00 89.81 79 THR A O 1
ATOM 613 N N . VAL A 1 80 ? 5.084 5.640 5.954 1.00 89.94 80 VAL A N 1
ATOM 614 C CA . VAL A 1 80 ? 5.827 5.014 4.855 1.00 89.94 80 VAL A CA 1
ATOM 615 C C . VAL A 1 80 ? 7.317 5.142 5.109 1.00 89.94 80 VAL A C 1
ATOM 617 O O . VAL A 1 80 ? 7.841 6.251 5.209 1.00 89.94 80 VAL A O 1
ATOM 620 N N . ILE A 1 81 ? 7.994 4.000 5.169 1.00 89.88 81 ILE A N 1
ATOM 621 C CA . ILE A 1 81 ? 9.431 3.889 5.390 1.00 89.88 81 ILE A CA 1
ATOM 622 C C . ILE A 1 81 ? 10.085 3.440 4.087 1.00 89.88 81 ILE A C 1
ATOM 624 O O . ILE A 1 81 ? 9.850 2.332 3.606 1.00 89.88 81 ILE A O 1
ATOM 628 N N . TRP A 1 82 ? 10.937 4.292 3.532 1.00 86.88 82 TRP A N 1
ATOM 629 C CA . TRP A 1 82 ? 11.738 3.994 2.349 1.00 86.88 82 TRP A CA 1
ATOM 630 C C . TRP A 1 82 ? 13.107 3.505 2.813 1.00 86.88 82 TRP A C 1
ATOM 632 O O . TRP A 1 82 ? 13.839 4.257 3.444 1.00 86.88 82 TRP A O 1
ATOM 642 N N . ALA A 1 83 ? 13.442 2.242 2.553 1.00 79.12 83 ALA A N 1
ATOM 643 C CA . ALA A 1 83 ? 14.755 1.697 2.899 1.00 79.12 83 ALA A CA 1
ATOM 644 C C . ALA A 1 83 ? 15.839 2.105 1.890 1.00 79.12 83 ALA A C 1
ATOM 646 O O . ALA A 1 83 ? 17.021 2.080 2.222 1.00 79.12 83 ALA A O 1
ATOM 647 N N . ASP A 1 84 ? 15.444 2.484 0.670 1.00 64.44 84 ASP A N 1
ATOM 648 C CA . ASP A 1 84 ? 16.347 3.086 -0.309 1.00 64.44 84 ASP A CA 1
ATOM 649 C C . ASP A 1 84 ? 16.532 4.565 0.050 1.00 64.44 84 ASP A C 1
ATOM 651 O O . ASP A 1 84 ? 15.867 5.466 -0.459 1.00 64.44 84 ASP A O 1
ATOM 655 N N . GLU A 1 85 ? 17.390 4.797 1.039 1.00 49.12 85 GLU A N 1
ATOM 656 C CA . GLU A 1 85 ? 17.675 6.104 1.622 1.00 49.12 85 GLU A CA 1
ATOM 657 C C . GLU A 1 85 ? 18.636 6.931 0.748 1.00 49.12 85 GLU A C 1
ATOM 659 O O . GLU A 1 85 ? 19.546 7.593 1.239 1.00 49.12 85 GLU A O 1
ATOM 664 N N . LYS A 1 86 ? 18.423 6.953 -0.572 1.00 48.56 86 LYS A N 1
ATOM 665 C CA . LYS A 1 86 ? 18.912 8.063 -1.394 1.00 48.56 86 LYS A CA 1
ATOM 666 C C . LYS A 1 86 ? 17.847 9.148 -1.439 1.00 48.56 86 LYS A C 1
ATOM 668 O O . LYS A 1 86 ? 17.192 9.389 -2.450 1.00 48.56 86 LYS A O 1
ATOM 673 N N . GLN A 1 87 ? 17.706 9.844 -0.311 1.00 46.50 87 GLN A N 1
ATOM 674 C CA . GLN A 1 87 ? 17.238 11.225 -0.326 1.00 46.50 87 GLN A CA 1
ATOM 675 C C . GLN A 1 87 ? 18.288 12.080 -1.054 1.00 46.50 87 GLN A C 1
ATOM 677 O O . GLN A 1 87 ? 19.050 12.815 -0.435 1.00 46.50 87 GLN A O 1
ATOM 682 N N . GLU A 1 88 ? 18.340 12.006 -2.384 1.00 42.34 88 GLU A N 1
ATOM 683 C CA . GLU A 1 88 ? 18.952 13.061 -3.193 1.00 42.34 88 GLU A CA 1
ATOM 684 C C . GLU A 1 88 ? 17.966 14.231 -3.227 1.00 42.34 88 GLU A C 1
ATOM 686 O O . GLU A 1 88 ? 17.255 14.481 -4.199 1.00 42.34 88 GLU A O 1
ATOM 691 N N . ARG A 1 89 ? 17.856 14.907 -2.081 1.00 42.19 89 ARG A N 1
ATOM 692 C CA . ARG A 1 89 ? 17.161 16.178 -1.963 1.00 42.19 89 ARG A CA 1
ATOM 693 C C . ARG A 1 89 ? 18.137 17.262 -2.426 1.00 42.19 89 ARG A C 1
ATOM 695 O O . ARG A 1 89 ? 18.913 17.773 -1.623 1.00 42.19 89 ARG A O 1
ATOM 702 N N . ASN A 1 90 ? 18.123 17.534 -3.730 1.00 35.53 90 ASN A N 1
ATOM 703 C CA . ASN A 1 90 ? 18.689 18.748 -4.324 1.00 35.53 90 ASN A CA 1
ATOM 704 C C . ASN A 1 90 ? 17.926 19.996 -3.853 1.00 35.53 90 ASN A C 1
ATOM 706 O O . ASN A 1 90 ? 16.701 19.884 -3.600 1.00 35.53 90 ASN A O 1
#

Radius of gyration: 12.47 Å; chains: 1; bounding box: 33×30×29 Å

pLDDT: mean 82.46, std 11.94, range [35.53, 90.44]

Secondary structure (DSSP, 8-state):
--EEEEEEGGG-SSHHHHHHHHHHHTT--TT--SSHHHHHHHHHHHT--EEEEEEE--SHHHHHHHHHHHHHHHHTT--EEESS------

Sequence (90 aa):
MTHVLTIDGRQFSDGKAVHRMLKKLLCLPDYYGGNADALRDVLDERGERIDLRLLSLGGEDTAKTLRKVARVVQDLGGTVIWADEKQERN

Foldseek 3Di:
DEAEAEDEQQVDPALLVVLVVCCVVVVPDPPQPSALVSVLVRCVVVLHQYAYEYAYQHDPRSNVNVVSNQVSNVVSVHHYHYNPPPPPPD